Protein AF-A0A4P7ZS80-F1 (afdb_monomer_lite)

pLDDT: mean 72.99, std 17.23, range [37.0, 95.62]

Secondary structure (DSSP, 8-state):
--HHHHHHHHHHHHHTSGGGGS-HHHHHHHHHHHHHHHHHHHHHHHHHHHHH-EEEEEEEE-TTS-EEEEEEEESS--HHHHHHHHHHHHHHHHHHHHHS---TTS----HHHHHHHHGGGG-TT----HHHHHHHHT---

Sequence (141 aa):
MSTTTVTKYVRQFLAAQPIAKMTREEREAAVWQEWQEIAQKLRMDIEEQRHRGRVKVVRNRHPDGSETVEQSMLAGVDPQLYRAWGAHLDRKARQLLDQTPISEGGNVVNVSVVRDFLGQSDAPAARLSAEQWNEQAAIDV

Radius of gyration: 26.63 Å; chains: 1; bounding box: 52×63×72 Å

Foldseek 3Di:
DDPPVVVVVVVVVVCPDPLVVDDPVRNVVVVVVVLVVLLVVLVVLQVCCQVFNDWDWDWDQDPVRDIDIDIDGDHHHDVVSVVVNVVSVVVVVVVVVVVPDPPPPDDPPPPVVVVVLVVCVVPPPDNDDPVRVVVVVPPDD

Structure (mmCIF, N/CA/C/O backbone):
data_AF-A0A4P7ZS80-F1
#
_entry.id   AF-A0A4P7ZS80-F1
#
loop_
_atom_site.group_PDB
_atom_site.id
_atom_site.type_symbol
_atom_site.label_atom_id
_atom_site.label_alt_id
_atom_site.label_comp_id
_atom_site.label_asym_id
_atom_site.label_entity_id
_atom_site.label_seq_id
_atom_site.pdbx_PDB_ins_code
_atom_site.Cartn_x
_atom_site.Cartn_y
_atom_site.Cartn_z
_atom_site.occupancy
_atom_site.B_iso_or_equiv
_atom_site.auth_seq_id
_atom_site.auth_comp_id
_atom_site.auth_asym_id
_atom_site.auth_atom_id
_atom_site.pdbx_PDB_model_num
ATOM 1 N N . MET A 1 1 ? -33.496 -4.935 -15.054 1.00 45.78 1 MET A N 1
ATOM 2 C CA . MET A 1 1 ? -33.205 -6.103 -14.197 1.00 45.78 1 MET A CA 1
ATOM 3 C C . MET A 1 1 ? -32.683 -5.628 -12.842 1.00 45.78 1 MET A C 1
ATOM 5 O O . MET A 1 1 ? -31.575 -5.131 -12.756 1.00 45.78 1 MET A O 1
ATOM 9 N N . SER A 1 2 ? -33.552 -5.713 -11.832 1.00 51.06 2 SER A N 1
ATOM 10 C CA . SER A 1 2 ? -33.321 -5.942 -10.394 1.00 51.06 2 SER A CA 1
ATOM 11 C C . SER A 1 2 ? -32.012 -5.496 -9.700 1.00 51.06 2 SER A C 1
ATOM 13 O O . SER A 1 2 ? -31.110 -6.300 -9.462 1.00 51.06 2 SER A O 1
ATOM 15 N N . THR A 1 3 ? -31.974 -4.259 -9.199 1.00 54.25 3 THR A N 1
ATOM 16 C CA . THR A 1 3 ? -31.054 -3.838 -8.118 1.00 54.25 3 THR A CA 1
ATOM 17 C C . THR A 1 3 ? -31.267 -4.647 -6.829 1.00 54.25 3 THR A C 1
ATOM 19 O O . THR A 1 3 ? -30.312 -4.962 -6.122 1.00 54.25 3 THR A O 1
ATOM 22 N N . THR A 1 4 ? -32.502 -5.080 -6.565 1.00 58.09 4 THR A N 1
ATOM 23 C CA . THR A 1 4 ? -32.901 -5.878 -5.394 1.00 58.09 4 THR A CA 1
ATOM 24 C C . THR A 1 4 ? -32.234 -7.258 -5.351 1.00 58.09 4 THR A C 1
ATOM 26 O O . THR A 1 4 ? -31.900 -7.758 -4.276 1.00 58.09 4 THR A O 1
ATOM 29 N N . THR A 1 5 ? -31.993 -7.874 -6.512 1.00 58.72 5 THR A N 1
ATOM 30 C CA . THR A 1 5 ? -31.339 -9.187 -6.614 1.00 58.72 5 THR A CA 1
ATOM 31 C C . THR A 1 5 ? -29.846 -9.069 -6.321 1.00 58.72 5 THR A C 1
ATOM 33 O O . THR A 1 5 ? -29.321 -9.871 -5.554 1.00 58.72 5 THR A O 1
ATOM 36 N N . VAL A 1 6 ? -29.175 -8.031 -6.835 1.00 66.06 6 VAL A N 1
ATOM 37 C CA . VAL A 1 6 ? -27.740 -7.793 -6.592 1.00 66.06 6 VAL A CA 1
ATOM 38 C C . VAL A 1 6 ? -27.471 -7.553 -5.106 1.00 66.06 6 VAL A C 1
ATOM 40 O O . VAL A 1 6 ? -26.599 -8.197 -4.529 1.00 66.06 6 VAL A O 1
ATOM 43 N N . THR A 1 7 ? -28.265 -6.709 -4.441 1.00 68.56 7 THR A N 1
ATOM 44 C CA . THR A 1 7 ? -28.099 -6.454 -3.000 1.00 68.56 7 THR A CA 1
ATOM 45 C C . THR A 1 7 ? -28.326 -7.714 -2.158 1.00 68.56 7 THR A C 1
ATOM 47 O O . THR A 1 7 ? -27.609 -7.941 -1.182 1.00 68.56 7 THR A O 1
ATOM 50 N N . LYS A 1 8 ? -29.293 -8.563 -2.534 1.00 67.81 8 LYS A N 1
ATOM 51 C CA . LYS A 1 8 ? -29.559 -9.837 -1.848 1.00 67.81 8 LYS A CA 1
ATOM 52 C C . LYS A 1 8 ? -28.393 -10.819 -2.004 1.00 67.81 8 LYS A C 1
ATOM 54 O O . LYS A 1 8 ? -27.992 -11.425 -1.012 1.00 67.81 8 LYS A O 1
ATOM 59 N N . TYR A 1 9 ? -27.817 -10.916 -3.204 1.00 69.75 9 TYR A N 1
ATOM 60 C CA . TYR A 1 9 ? -26.627 -11.731 -3.465 1.00 69.75 9 TYR A CA 1
ATOM 61 C C . TYR A 1 9 ? -25.412 -11.246 -2.678 1.00 69.75 9 TYR A C 1
ATOM 63 O O . TYR A 1 9 ? -24.750 -12.053 -2.033 1.00 69.75 9 TYR A O 1
ATOM 71 N N . VAL A 1 10 ? -25.154 -9.936 -2.661 1.00 65.62 10 VAL A N 1
ATOM 72 C CA . VAL A 1 10 ? -24.040 -9.360 -1.894 1.00 65.62 10 VAL A CA 1
ATOM 73 C C . VAL A 1 10 ? -24.209 -9.646 -0.401 1.00 65.62 10 VAL A C 1
ATOM 75 O O . VAL A 1 10 ? -23.263 -10.087 0.242 1.00 65.62 10 VAL A O 1
ATOM 78 N N . ARG A 1 11 ? -25.416 -9.490 0.160 1.00 69.81 11 ARG A N 1
ATOM 79 C CA . ARG A 1 11 ? -25.673 -9.817 1.575 1.00 69.81 11 ARG A CA 1
ATOM 80 C C . ARG A 1 11 ? -25.486 -11.300 1.889 1.00 69.81 11 ARG A C 1
ATOM 82 O O . ARG A 1 11 ? -24.880 -11.614 2.907 1.00 69.81 11 ARG A O 1
ATOM 89 N N . GLN A 1 12 ? -25.980 -12.201 1.039 1.00 73.75 12 GLN A N 1
ATOM 90 C CA . GLN A 1 12 ? -25.779 -13.643 1.227 1.00 73.75 12 GLN A CA 1
ATOM 91 C C . GLN A 1 12 ? -24.302 -14.028 1.132 1.00 73.75 12 GLN A C 1
ATOM 93 O O . GLN A 1 12 ? -23.820 -14.799 1.955 1.00 73.75 12 GLN A O 1
ATOM 98 N N . PHE A 1 13 ? -23.578 -13.453 0.173 1.00 71.25 13 PHE A N 1
ATOM 99 C CA . PHE A 1 13 ? -22.147 -13.677 0.013 1.00 71.25 13 PHE A CA 1
ATOM 100 C C . PHE A 1 13 ? -21.348 -13.177 1.220 1.00 71.25 13 PHE A C 1
ATOM 102 O O . PHE A 1 13 ? -20.488 -13.899 1.715 1.00 71.25 13 PHE A O 1
ATOM 109 N N . LEU A 1 14 ? -21.658 -11.976 1.721 1.00 67.88 14 LEU A N 1
ATOM 110 C CA . LEU A 1 14 ? -21.020 -11.403 2.908 1.00 67.88 14 LEU A CA 1
ATOM 111 C C . LEU A 1 14 ? -21.331 -12.214 4.171 1.00 67.88 14 LEU A C 1
ATOM 113 O O . LEU A 1 14 ? -20.430 -12.464 4.963 1.00 67.88 14 LEU A O 1
ATOM 117 N N . ALA A 1 15 ? -22.572 -12.679 4.339 1.00 70.12 15 ALA A N 1
ATOM 118 C CA . ALA A 1 15 ? -22.961 -13.532 5.465 1.00 70.12 15 ALA A CA 1
ATOM 119 C C . ALA A 1 15 ? -22.300 -14.923 5.425 1.00 70.12 15 ALA A C 1
ATOM 121 O O . ALA A 1 15 ? -22.113 -15.550 6.466 1.00 70.12 15 ALA A O 1
ATOM 122 N N . ALA A 1 16 ? -21.939 -15.408 4.234 1.00 74.62 16 ALA A N 1
ATOM 123 C CA . ALA A 1 16 ? -21.217 -16.663 4.058 1.00 74.62 16 ALA A CA 1
ATOM 124 C C . ALA A 1 16 ? -19.703 -16.539 4.315 1.00 74.62 16 ALA A C 1
ATOM 126 O O . ALA A 1 16 ? -19.033 -17.567 4.432 1.00 74.62 16 ALA A O 1
ATOM 127 N N . GLN A 1 17 ? -19.158 -15.319 4.415 1.00 72.12 17 GLN A N 1
ATOM 128 C CA . GLN A 1 17 ? -17.730 -15.124 4.661 1.00 72.12 17 GLN A CA 1
ATOM 129 C C . GLN A 1 17 ? -17.326 -15.642 6.049 1.00 72.12 17 GLN A C 1
ATOM 131 O O . GLN A 1 17 ? -18.057 -15.419 7.018 1.00 72.12 17 GLN A O 1
ATOM 136 N N . PRO A 1 18 ? -16.138 -16.257 6.193 1.00 73.19 18 PRO A N 1
ATOM 137 C CA . PRO A 1 18 ? -15.622 -16.704 7.490 1.00 73.19 18 PRO A CA 1
ATOM 138 C C . PRO A 1 18 ? -15.582 -15.582 8.537 1.00 73.19 18 PRO A C 1
ATOM 140 O O . PRO A 1 18 ? -15.970 -15.796 9.681 1.00 73.19 18 PRO A O 1
ATOM 143 N N . ILE A 1 19 ? -15.232 -14.362 8.112 1.00 67.38 19 ILE A N 1
ATOM 144 C CA . ILE A 1 19 ? -15.234 -13.148 8.943 1.00 67.38 19 ILE A CA 1
ATOM 145 C C . ILE A 1 19 ? -16.601 -12.868 9.579 1.00 67.38 19 ILE A C 1
ATOM 147 O O . ILE A 1 19 ? -16.663 -12.356 10.691 1.00 67.38 19 ILE A O 1
ATOM 151 N N . ALA A 1 20 ? -17.712 -13.210 8.921 1.00 69.50 20 ALA A N 1
ATOM 152 C CA . ALA A 1 20 ? -19.047 -12.960 9.464 1.00 69.50 20 ALA A CA 1
ATOM 153 C C . ALA A 1 20 ? -19.398 -13.874 10.652 1.00 69.50 20 ALA A C 1
ATOM 155 O O . ALA A 1 20 ? -20.311 -13.553 11.410 1.00 69.50 20 ALA A O 1
ATOM 156 N N . LYS A 1 21 ? -18.678 -14.991 10.819 1.00 78.06 21 LYS A N 1
ATOM 157 C CA . LYS A 1 21 ? -18.853 -15.951 11.921 1.00 78.06 21 LYS A CA 1
ATOM 158 C C . LYS A 1 21 ? -17.898 -15.705 13.092 1.00 78.06 21 LYS A C 1
ATOM 160 O O . LYS A 1 21 ? -18.039 -16.360 14.117 1.00 78.06 21 LYS A O 1
ATOM 165 N N . MET A 1 22 ? -16.942 -14.793 12.927 1.00 76.94 22 MET A N 1
ATOM 166 C CA . MET A 1 22 ? -15.939 -14.457 13.931 1.00 76.94 22 MET A CA 1
ATOM 167 C C . MET A 1 22 ? -16.495 -13.474 14.964 1.00 76.94 22 MET A C 1
ATOM 169 O O . MET A 1 22 ? -17.328 -12.608 14.658 1.00 76.94 22 MET A O 1
ATOM 173 N N . THR A 1 23 ? -15.989 -13.561 16.191 1.00 80.62 23 THR A N 1
ATOM 174 C CA . THR A 1 23 ? -16.247 -12.550 17.219 1.00 80.62 23 THR A CA 1
ATOM 175 C C . THR A 1 23 ? -15.683 -11.192 16.787 1.00 80.62 23 THR A C 1
ATOM 177 O O . THR A 1 23 ? -14.967 -11.052 15.792 1.00 80.62 23 THR A O 1
ATOM 180 N N . ARG A 1 24 ? -16.054 -10.121 17.495 1.00 74.44 24 ARG A N 1
ATOM 181 C CA . ARG A 1 24 ? -15.475 -8.797 17.226 1.00 74.44 24 ARG A CA 1
ATOM 182 C C . ARG A 1 24 ? -13.950 -8.815 17.397 1.00 74.44 24 ARG A C 1
ATOM 184 O O . ARG A 1 24 ? -13.251 -8.321 16.522 1.00 74.44 24 ARG A O 1
ATOM 191 N N . GLU A 1 25 ? -13.468 -9.431 18.469 1.00 75.31 25 GLU A N 1
ATOM 192 C CA . GLU A 1 25 ? -12.041 -9.539 18.791 1.00 75.31 25 GLU A CA 1
ATOM 193 C C . GLU A 1 25 ? -11.284 -10.357 17.738 1.00 75.31 25 GLU A C 1
ATOM 195 O O . GLU A 1 25 ? -10.240 -9.929 17.255 1.00 75.31 25 GLU A O 1
ATOM 200 N N . GLU A 1 26 ? -11.846 -11.486 17.300 1.00 72.00 26 GLU A N 1
ATOM 201 C CA . GLU A 1 26 ? -11.264 -12.311 16.233 1.00 72.00 26 GLU A CA 1
ATOM 202 C C . GLU A 1 26 ? -11.183 -11.557 14.901 1.00 72.00 26 GLU A C 1
ATOM 204 O O . GLU A 1 26 ? -10.187 -11.663 14.188 1.00 72.00 26 GLU A O 1
ATOM 209 N N . ARG A 1 27 ? -12.202 -10.752 14.573 1.00 73.50 27 ARG A N 1
ATOM 210 C CA . ARG A 1 27 ? -12.178 -9.902 13.375 1.00 73.50 27 ARG A CA 1
ATOM 211 C C . ARG A 1 27 ? -11.111 -8.824 13.463 1.00 73.50 27 ARG A C 1
ATOM 213 O O . ARG A 1 27 ? -10.405 -8.597 12.486 1.00 73.50 27 ARG A O 1
ATOM 220 N N . GLU A 1 28 ? -10.994 -8.159 14.607 1.00 77.38 28 GLU A N 1
ATOM 221 C CA . GLU A 1 28 ? -9.974 -7.132 14.823 1.00 77.38 28 GLU A CA 1
ATOM 222 C C . GLU A 1 28 ? -8.563 -7.736 14.729 1.00 77.38 28 GLU A C 1
ATOM 224 O O . GLU A 1 28 ? -7.706 -7.174 14.046 1.00 77.38 28 GLU A O 1
ATOM 229 N N . ALA A 1 29 ? -8.345 -8.918 15.313 1.00 78.81 29 ALA A N 1
ATOM 230 C CA . ALA A 1 29 ? -7.082 -9.645 15.226 1.00 78.81 29 ALA A CA 1
ATOM 231 C C . ALA A 1 29 ? -6.752 -10.097 13.792 1.00 78.81 29 ALA A C 1
ATOM 233 O O . ALA A 1 29 ? -5.625 -9.900 13.339 1.00 78.81 29 ALA A O 1
ATOM 234 N N . ALA A 1 30 ? -7.722 -10.653 13.060 1.00 75.69 30 ALA A N 1
ATOM 235 C CA . ALA A 1 30 ? -7.532 -11.093 11.678 1.00 75.69 30 ALA A CA 1
ATOM 236 C C . ALA A 1 30 ? -7.192 -9.918 10.747 1.00 75.69 30 ALA A C 1
ATOM 238 O O . ALA A 1 30 ? -6.232 -9.985 9.983 1.00 75.69 30 ALA A O 1
ATOM 239 N N . VAL A 1 31 ? -7.924 -8.806 10.867 1.00 79.81 31 VAL A N 1
ATOM 240 C CA . VAL A 1 31 ? -7.640 -7.577 10.109 1.00 79.81 31 VAL A CA 1
ATOM 241 C C . VAL A 1 31 ? -6.262 -7.021 10.471 1.00 79.81 31 VAL A C 1
ATOM 243 O O . VAL A 1 31 ? -5.548 -6.519 9.604 1.00 79.81 31 VAL A O 1
ATOM 246 N N . TRP A 1 32 ? -5.864 -7.111 11.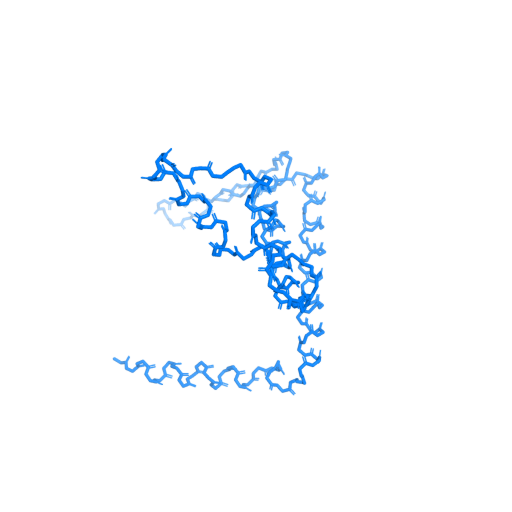742 1.00 82.38 32 TRP A N 1
ATOM 247 C CA . TRP A 1 32 ? -4.544 -6.672 12.180 1.00 82.38 32 TRP A CA 1
ATOM 248 C C . TRP A 1 32 ? -3.416 -7.519 11.593 1.00 82.38 32 TRP A C 1
ATOM 250 O O . TRP A 1 32 ? -2.420 -6.964 11.130 1.00 82.38 32 TRP A O 1
ATOM 260 N N . GLN A 1 33 ? -3.578 -8.841 11.567 1.00 84.44 33 GLN A N 1
ATOM 261 C CA . GLN A 1 33 ? -2.619 -9.747 10.937 1.00 84.44 33 GLN A CA 1
ATOM 262 C C . GLN A 1 33 ? -2.497 -9.480 9.438 1.00 84.44 33 GLN A C 1
ATOM 264 O O . GLN A 1 33 ? -1.390 -9.244 8.960 1.00 84.44 33 GLN A O 1
ATOM 269 N N . GLU A 1 34 ? -3.619 -9.410 8.719 1.00 84.06 34 GLU A N 1
ATOM 270 C CA . GLU A 1 34 ? -3.628 -9.116 7.281 1.00 84.06 34 GLU A CA 1
ATOM 271 C C . GLU A 1 34 ? -2.945 -7.770 6.986 1.00 84.06 34 GLU A C 1
ATOM 273 O O . GLU A 1 34 ? -2.163 -7.637 6.042 1.00 84.06 34 GLU A O 1
ATOM 278 N N . TRP A 1 35 ? -3.176 -6.767 7.838 1.00 87.00 35 TRP A N 1
ATOM 279 C CA . TRP A 1 35 ? -2.498 -5.482 7.726 1.00 87.00 35 TRP A CA 1
ATOM 280 C C . TRP A 1 35 ? -0.974 -5.626 7.861 1.00 87.00 35 TRP A C 1
ATOM 282 O O . TRP A 1 35 ? -0.242 -5.120 7.011 1.00 87.00 35 TRP A O 1
ATOM 292 N N . GLN A 1 36 ? -0.484 -6.345 8.877 1.00 89.50 36 GLN A N 1
ATOM 293 C CA . GLN A 1 36 ? 0.954 -6.569 9.079 1.00 89.50 36 GLN A CA 1
ATOM 294 C C . GLN A 1 36 ? 1.590 -7.340 7.916 1.00 89.50 36 GLN A C 1
ATOM 296 O O . GLN A 1 36 ? 2.683 -6.988 7.472 1.00 89.50 36 GLN A O 1
ATOM 301 N N . GLU A 1 37 ? 0.897 -8.345 7.383 1.00 92.44 37 GLU A N 1
AT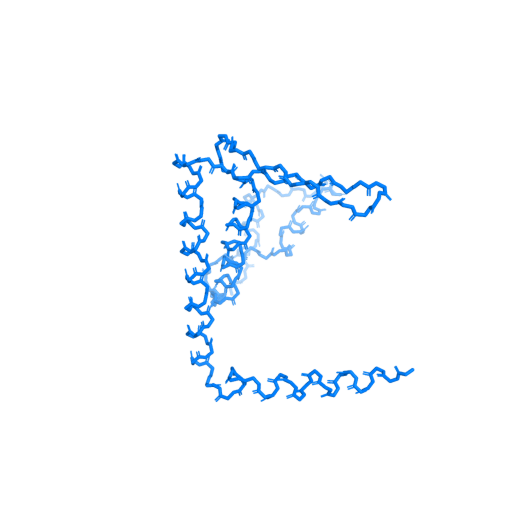OM 302 C CA . GLU A 1 37 ? 1.360 -9.133 6.238 1.00 92.44 37 GLU A CA 1
ATOM 303 C C . GLU A 1 37 ? 1.505 -8.276 4.978 1.00 92.44 37 GLU A C 1
ATOM 305 O O . GLU A 1 37 ? 2.532 -8.334 4.294 1.00 92.44 37 GLU A O 1
ATOM 310 N N . ILE A 1 38 ? 0.517 -7.420 4.691 1.00 90.56 38 ILE A N 1
ATOM 311 C CA . ILE A 1 38 ? 0.597 -6.457 3.583 1.00 90.56 38 ILE A CA 1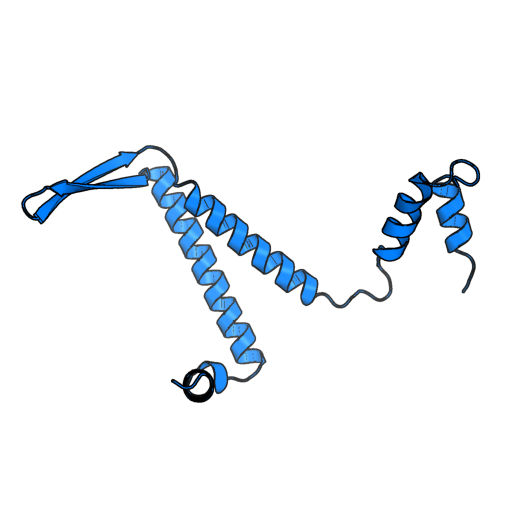
ATOM 312 C C . ILE A 1 38 ? 1.784 -5.515 3.793 1.00 90.56 38 ILE A C 1
ATOM 314 O O . ILE A 1 38 ? 2.526 -5.235 2.847 1.00 90.56 38 ILE A O 1
ATOM 318 N N . ALA A 1 39 ? 1.990 -5.047 5.026 1.00 90.88 39 ALA A N 1
ATOM 319 C CA . ALA A 1 39 ? 3.105 -4.175 5.347 1.00 90.88 39 ALA A CA 1
ATOM 320 C C . ALA A 1 39 ? 4.457 -4.858 5.091 1.00 90.88 39 ALA A C 1
ATOM 322 O O . ALA A 1 39 ? 5.348 -4.285 4.456 1.00 90.88 39 ALA A O 1
ATOM 323 N N . GLN A 1 40 ? 4.607 -6.094 5.565 1.00 94.31 40 GLN A N 1
ATOM 324 C CA . GLN A 1 40 ? 5.813 -6.889 5.379 1.00 94.31 40 GLN A CA 1
ATOM 325 C C . GLN A 1 40 ? 6.083 -7.136 3.896 1.00 94.31 40 GLN A C 1
ATOM 327 O O . GLN A 1 40 ? 7.205 -6.913 3.440 1.00 94.31 40 GLN A O 1
ATOM 332 N N . LYS A 1 41 ? 5.052 -7.509 3.132 1.00 94.81 41 LYS A N 1
ATOM 333 C CA . LYS A 1 41 ? 5.158 -7.736 1.690 1.00 94.81 41 LYS A CA 1
ATOM 334 C C . LYS A 1 41 ? 5.628 -6.488 0.946 1.00 94.81 41 LYS A C 1
ATOM 336 O O . LYS A 1 41 ? 6.593 -6.557 0.196 1.00 94.81 41 LYS A O 1
ATOM 341 N N . LEU A 1 42 ? 5.013 -5.331 1.205 1.00 92.81 42 LEU A N 1
ATOM 342 C CA . LEU A 1 42 ? 5.415 -4.072 0.570 1.00 92.81 42 LEU A CA 1
ATOM 343 C C . LEU A 1 42 ? 6.869 -3.706 0.886 1.00 92.81 42 LEU A C 1
ATOM 345 O O . LEU A 1 42 ? 7.595 -3.261 0.001 1.00 92.81 42 LEU A O 1
ATOM 349 N N . ARG A 1 43 ? 7.315 -3.904 2.132 1.00 93.62 43 ARG A N 1
ATOM 350 C CA . ARG A 1 43 ? 8.714 -3.655 2.513 1.00 93.62 43 ARG A CA 1
ATOM 351 C C . ARG A 1 43 ? 9.671 -4.610 1.810 1.00 93.62 43 ARG A C 1
ATOM 353 O O . ARG A 1 43 ? 10.710 -4.156 1.343 1.00 93.62 43 ARG A O 1
ATOM 360 N N . MET A 1 44 ? 9.320 -5.892 1.721 1.00 95.62 44 MET A N 1
ATOM 361 C CA . MET A 1 44 ? 10.121 -6.885 1.004 1.00 95.62 44 MET A CA 1
ATOM 362 C C . MET A 1 44 ? 10.243 -6.541 -0.480 1.00 95.62 44 MET A C 1
ATOM 364 O O . MET A 1 44 ? 11.359 -6.509 -0.987 1.00 95.62 44 MET A O 1
ATOM 368 N N . ASP A 1 45 ? 9.139 -6.196 -1.145 1.00 93.62 45 ASP A N 1
ATOM 369 C CA . ASP A 1 45 ? 9.141 -5.828 -2.566 1.00 93.62 45 ASP A CA 1
ATOM 370 C C . ASP A 1 45 ? 9.982 -4.562 -2.820 1.00 93.62 45 ASP A C 1
ATOM 372 O O . ASP A 1 45 ? 10.735 -4.481 -3.792 1.00 93.62 45 ASP A O 1
ATOM 376 N N . ILE A 1 46 ? 9.892 -3.566 -1.928 1.00 91.81 46 ILE A N 1
ATOM 377 C CA . ILE A 1 46 ? 10.712 -2.348 -1.996 1.00 91.81 46 ILE A CA 1
ATOM 378 C C . ILE A 1 46 ? 12.196 -2.685 -1.837 1.00 91.81 46 ILE A C 1
ATOM 380 O O . ILE A 1 46 ? 13.013 -2.195 -2.615 1.00 91.81 46 ILE A O 1
ATOM 384 N N . GLU A 1 47 ? 12.556 -3.492 -0.839 1.00 93.88 47 GLU A N 1
ATOM 385 C CA . GLU A 1 47 ? 13.953 -3.834 -0.564 1.00 93.88 47 GLU A CA 1
ATOM 386 C C . GLU A 1 47 ? 14.545 -4.713 -1.672 1.00 93.88 47 GLU A C 1
ATOM 388 O O . GLU A 1 47 ? 15.663 -4.480 -2.132 1.00 93.88 47 GLU A O 1
ATOM 393 N N . GLU A 1 48 ? 13.763 -5.655 -2.200 1.00 94.00 48 GLU A N 1
ATOM 394 C CA . GLU A 1 48 ? 14.160 -6.441 -3.362 1.00 94.00 48 GLU A CA 1
ATOM 395 C C . GLU A 1 48 ? 14.452 -5.535 -4.563 1.00 94.00 48 GLU A C 1
ATOM 397 O O . GLU A 1 48 ? 15.513 -5.655 -5.181 1.00 94.00 48 GLU A O 1
ATOM 402 N N . GLN A 1 49 ? 13.570 -4.577 -4.862 1.00 93.44 49 GLN A N 1
ATOM 403 C CA . GLN A 1 49 ? 13.790 -3.642 -5.965 1.00 93.44 49 GLN A CA 1
ATOM 404 C C . GLN A 1 49 ? 14.922 -2.643 -5.698 1.00 93.44 49 GLN A C 1
ATOM 406 O O . GLN A 1 49 ? 15.536 -2.156 -6.647 1.00 93.44 49 GLN A O 1
ATOM 411 N N . ARG A 1 50 ? 15.255 -2.344 -4.437 1.00 90.88 50 ARG A N 1
ATOM 412 C CA . ARG A 1 50 ? 16.455 -1.555 -4.111 1.00 90.88 50 ARG A CA 1
ATOM 413 C C . ARG A 1 50 ? 17.730 -2.291 -4.494 1.00 90.88 50 ARG A C 1
ATOM 415 O O . ARG A 1 50 ? 18.645 -1.662 -5.018 1.00 90.88 50 ARG A O 1
ATOM 422 N N . HIS A 1 51 ? 17.780 -3.599 -4.258 1.00 91.31 51 HIS A N 1
ATOM 423 C CA . HIS A 1 51 ? 18.955 -4.410 -4.565 1.00 91.31 51 HIS A CA 1
ATOM 424 C C . HIS A 1 51 ? 19.037 -4.829 -6.032 1.00 91.31 51 HIS A C 1
ATOM 426 O O . HIS A 1 51 ? 20.121 -4.831 -6.610 1.00 91.31 51 HIS A O 1
ATOM 432 N N . ARG A 1 52 ? 17.908 -5.213 -6.632 1.00 91.19 52 ARG A N 1
ATOM 433 C CA . ARG A 1 52 ? 17.861 -5.829 -7.968 1.00 91.19 52 ARG A CA 1
ATOM 434 C C . ARG A 1 52 ? 17.393 -4.874 -9.063 1.00 91.19 52 ARG A C 1
ATOM 436 O O . ARG A 1 52 ? 17.579 -5.171 -10.238 1.00 91.19 52 ARG A O 1
ATOM 443 N N . GLY A 1 53 ? 16.814 -3.732 -8.698 1.00 89.00 53 GLY A N 1
ATOM 444 C CA . GLY A 1 53 ? 16.056 -2.886 -9.614 1.00 89.00 53 GLY A CA 1
ATOM 445 C C . GLY A 1 53 ? 14.630 -3.399 -9.830 1.00 89.00 53 GLY A C 1
ATOM 446 O O . GLY A 1 53 ? 14.244 -4.468 -9.357 1.00 89.00 53 GLY A O 1
ATOM 447 N N . ARG A 1 54 ? 13.828 -2.626 -10.559 1.00 91.75 54 ARG A N 1
ATOM 448 C CA . ARG A 1 54 ? 12.443 -2.959 -10.911 1.00 91.75 54 ARG A CA 1
ATOM 449 C C . ARG A 1 54 ? 12.339 -3.523 -12.324 1.00 91.75 54 ARG A C 1
ATOM 451 O O . ARG A 1 54 ? 13.016 -3.057 -13.240 1.00 91.75 54 ARG A O 1
ATOM 458 N N . VAL A 1 55 ? 11.418 -4.460 -12.523 1.00 90.69 55 VAL A N 1
ATOM 459 C CA . VAL A 1 55 ? 11.095 -4.999 -13.849 1.00 90.69 55 VAL A CA 1
ATOM 460 C C . VAL A 1 55 ? 10.117 -4.055 -14.549 1.00 90.69 55 VAL A C 1
ATOM 462 O O . VAL A 1 55 ? 9.032 -3.781 -14.040 1.00 90.69 55 VAL A O 1
ATOM 465 N N . LYS A 1 56 ? 10.465 -3.582 -15.745 1.00 87.88 56 LYS A N 1
ATOM 466 C CA . LYS A 1 56 ? 9.543 -2.914 -16.666 1.00 87.88 56 LYS A CA 1
ATOM 467 C C . LYS A 1 56 ? 9.169 -3.887 -17.776 1.00 87.88 56 LYS A C 1
ATOM 469 O O . LYS A 1 56 ? 10.028 -4.298 -18.554 1.00 87.88 56 LYS A O 1
ATOM 474 N N . VAL A 1 57 ? 7.881 -4.212 -17.853 1.00 89.69 57 VAL A N 1
ATOM 475 C CA . VAL A 1 57 ? 7.309 -5.054 -18.908 1.00 89.69 57 VAL A CA 1
ATOM 476 C C . VAL A 1 57 ? 6.609 -4.162 -19.928 1.00 89.69 57 VAL A C 1
ATOM 478 O O . VAL A 1 57 ? 5.728 -3.384 -19.567 1.00 89.69 57 VAL A O 1
ATOM 481 N N . VAL A 1 58 ? 6.987 -4.279 -21.196 1.00 90.81 58 VAL A N 1
ATOM 482 C CA . VAL A 1 58 ? 6.323 -3.628 -22.328 1.00 90.81 58 VAL A CA 1
ATOM 483 C C . VAL A 1 58 ? 5.696 -4.720 -23.182 1.00 90.81 58 VAL A C 1
ATOM 485 O O . VAL A 1 58 ? 6.365 -5.681 -23.548 1.00 90.81 58 VAL A O 1
ATOM 488 N N . ARG A 1 59 ? 4.396 -4.602 -23.456 1.00 92.38 59 ARG A N 1
ATOM 489 C CA . ARG A 1 59 ? 3.670 -5.530 -24.327 1.00 92.38 59 ARG A CA 1
ATOM 490 C C . ARG A 1 59 ? 3.290 -4.798 -25.601 1.00 92.38 59 ARG A C 1
ATOM 492 O O . ARG A 1 59 ? 2.503 -3.856 -25.545 1.00 92.38 59 ARG A O 1
ATOM 499 N N . ASN A 1 60 ? 3.838 -5.240 -26.722 1.00 91.12 60 ASN A N 1
ATOM 500 C CA . ASN A 1 60 ? 3.512 -4.724 -28.039 1.00 91.12 60 ASN A CA 1
ATOM 501 C C . ASN A 1 60 ? 2.609 -5.744 -28.729 1.00 91.12 60 ASN A C 1
ATOM 503 O O . ASN A 1 60 ? 3.006 -6.882 -28.973 1.00 91.12 60 ASN A O 1
ATOM 507 N N . ARG A 1 61 ? 1.369 -5.344 -29.008 1.00 92.88 61 ARG A N 1
ATOM 508 C CA . ARG A 1 61 ? 0.419 -6.178 -29.741 1.00 92.88 61 ARG A CA 1
ATOM 509 C C . ARG A 1 61 ? 0.480 -5.821 -31.216 1.00 92.88 61 ARG A C 1
ATOM 511 O O . ARG A 1 61 ? 0.280 -4.664 -31.584 1.00 92.88 61 ARG A O 1
ATOM 518 N N . HIS A 1 62 ? 0.765 -6.810 -32.043 1.00 90.19 62 HIS A N 1
ATOM 519 C CA . HIS A 1 62 ? 0.880 -6.650 -33.480 1.00 90.19 62 HIS A CA 1
ATOM 520 C C . HIS A 1 62 ? -0.498 -6.758 -34.162 1.00 90.19 62 HIS A C 1
ATOM 522 O O . HIS A 1 62 ? -1.433 -7.339 -33.599 1.00 90.19 62 HIS A O 1
ATOM 528 N N . PRO A 1 63 ? -0.651 -6.208 -35.382 1.00 90.38 63 PRO A N 1
ATOM 529 C CA . PRO A 1 63 ? -1.910 -6.261 -36.131 1.00 90.38 63 PRO A CA 1
ATOM 530 C C . PRO A 1 63 ? -2.379 -7.680 -36.484 1.00 90.38 63 PRO A C 1
ATOM 532 O O . PRO A 1 63 ? -3.566 -7.892 -36.708 1.00 90.38 63 PRO A O 1
ATOM 535 N N . ASP A 1 64 ? -1.461 -8.647 -36.519 1.00 92.12 64 ASP A N 1
ATOM 536 C CA . ASP A 1 64 ? -1.736 -10.070 -36.755 1.00 92.12 64 ASP A CA 1
ATOM 537 C C . ASP A 1 64 ? -2.250 -10.808 -35.503 1.00 92.12 64 ASP A C 1
ATOM 539 O O . ASP A 1 64 ? -2.526 -12.005 -35.546 1.00 92.12 64 ASP A O 1
ATOM 543 N N . GLY A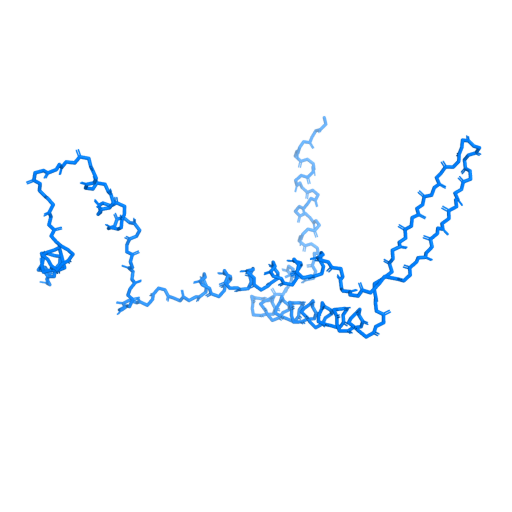 1 65 ? -2.402 -10.096 -34.382 1.00 87.38 65 GLY A N 1
ATOM 544 C CA . GLY A 1 65 ? -2.853 -10.648 -33.112 1.00 87.38 65 GLY A CA 1
ATOM 545 C C . GLY A 1 65 ? -1.742 -11.266 -32.263 1.00 87.38 65 GLY A C 1
ATOM 546 O O . GLY A 1 65 ? -2.037 -11.677 -31.140 1.00 87.38 65 GLY A O 1
ATOM 547 N N . SER A 1 66 ? -0.495 -11.298 -32.743 1.00 92.69 66 SER A N 1
ATOM 548 C CA . SER A 1 66 ? 0.654 -11.721 -31.942 1.00 92.69 66 SER A CA 1
ATOM 549 C C . SER A 1 66 ? 1.035 -10.660 -30.901 1.00 92.69 66 SER A C 1
ATOM 551 O O . SER A 1 66 ? 0.787 -9.463 -31.072 1.00 92.69 66 SER A O 1
ATOM 553 N N . GLU A 1 67 ? 1.624 -11.095 -29.787 1.00 93.06 67 GLU A N 1
ATOM 554 C CA . GLU A 1 67 ? 2.121 -10.211 -28.732 1.00 93.06 67 GLU A CA 1
ATOM 555 C C . GLU A 1 67 ? 3.616 -10.445 -28.525 1.00 93.06 67 GLU A C 1
ATOM 557 O O . GLU A 1 67 ? 4.056 -11.572 -28.297 1.00 93.06 67 GLU A O 1
ATOM 562 N N . THR A 1 68 ? 4.397 -9.369 -28.565 1.00 91.75 68 THR A N 1
ATOM 563 C CA . THR A 1 68 ? 5.786 -9.364 -28.110 1.00 91.75 68 THR A CA 1
ATOM 564 C C . THR A 1 68 ? 5.859 -8.745 -26.720 1.00 91.75 68 THR A C 1
ATOM 566 O O . THR A 1 68 ? 5.256 -7.707 -26.438 1.00 91.75 68 THR A O 1
ATOM 569 N N . VAL A 1 69 ? 6.576 -9.418 -25.819 1.00 92.31 69 VAL A N 1
ATOM 570 C CA . VAL A 1 69 ? 6.762 -8.983 -24.433 1.00 92.31 69 VAL A CA 1
ATOM 571 C C . VAL A 1 69 ? 8.236 -8.687 -24.215 1.00 92.31 69 VAL A C 1
ATOM 573 O O . VAL A 1 69 ? 9.062 -9.595 -24.200 1.00 92.31 69 VAL A O 1
ATOM 576 N N . GLU A 1 70 ? 8.559 -7.418 -24.011 1.00 90.62 70 GLU A N 1
ATOM 577 C CA . GLU A 1 70 ? 9.900 -6.974 -23.653 1.00 90.62 70 GLU A CA 1
ATOM 578 C C . GLU A 1 70 ? 9.978 -6.759 -22.144 1.00 90.62 70 GLU A C 1
ATOM 580 O O . GLU A 1 70 ? 9.156 -6.052 -21.555 1.00 90.62 70 GLU A O 1
ATOM 585 N N . GLN A 1 71 ? 10.975 -7.368 -21.504 1.00 91.50 71 GLN A N 1
ATOM 586 C CA . GLN A 1 71 ? 11.258 -7.174 -20.086 1.00 91.50 71 GLN A CA 1
ATOM 587 C C . GLN A 1 71 ? 12.617 -6.502 -19.931 1.00 91.50 71 GLN A C 1
ATOM 589 O O . GLN A 1 71 ? 13.616 -6.965 -20.473 1.00 91.50 71 GLN A O 1
ATOM 594 N N . SER A 1 72 ? 12.653 -5.402 -19.184 1.00 91.00 72 SER A N 1
ATOM 595 C CA . SER A 1 72 ? 13.883 -4.671 -18.876 1.00 91.00 72 SER A CA 1
ATOM 596 C C . SER A 1 72 ? 14.010 -4.449 -17.374 1.00 91.00 72 SER A C 1
ATOM 598 O O . SER A 1 72 ? 13.020 -4.176 -16.696 1.00 91.00 72 SER A O 1
ATOM 600 N N . MET A 1 73 ? 15.231 -4.559 -16.850 1.00 90.94 73 MET A N 1
ATOM 601 C CA . MET A 1 73 ? 15.544 -4.208 -15.465 1.00 90.94 73 MET A CA 1
ATOM 602 C C . MET A 1 73 ? 15.936 -2.735 -15.406 1.00 90.94 73 MET A C 1
ATOM 604 O O . MET A 1 73 ? 16.869 -2.305 -16.081 1.00 90.94 73 MET A O 1
ATOM 608 N N . LEU A 1 74 ? 15.215 -1.953 -14.610 1.00 90.06 74 LEU A N 1
ATOM 609 C CA . LEU A 1 74 ? 15.501 -0.545 -14.367 1.00 90.06 74 LEU A CA 1
ATOM 610 C C . LEU A 1 74 ? 16.035 -0.363 -12.952 1.00 90.06 74 LEU A C 1
ATOM 612 O O . LEU A 1 74 ? 15.531 -0.969 -12.012 1.00 90.06 74 LEU A O 1
ATOM 616 N N . ALA A 1 75 ? 17.017 0.518 -12.788 1.00 88.88 75 ALA A N 1
ATOM 617 C CA . ALA A 1 75 ? 17.510 0.872 -11.466 1.00 88.88 75 ALA A CA 1
ATOM 618 C C . ALA A 1 75 ? 16.422 1.569 -10.631 1.00 88.88 75 ALA A C 1
ATOM 620 O O . ALA A 1 75 ? 15.628 2.367 -11.142 1.00 88.88 75 ALA A O 1
ATOM 621 N N . GLY A 1 76 ? 16.435 1.294 -9.328 1.00 89.19 76 GLY A N 1
ATOM 622 C CA . GLY A 1 76 ? 15.526 1.894 -8.360 1.00 89.19 76 GLY A CA 1
ATOM 623 C C . GLY A 1 76 ? 14.183 1.177 -8.225 1.00 89.19 76 GLY A C 1
ATOM 624 O O . GLY A 1 76 ? 13.874 0.209 -8.915 1.00 89.19 76 GLY A O 1
ATOM 625 N N . VAL A 1 77 ? 13.381 1.691 -7.297 1.00 90.19 77 VAL A N 1
ATOM 626 C CA . VAL A 1 77 ? 12.097 1.108 -6.889 1.00 90.19 77 VAL A CA 1
ATOM 627 C C . VAL A 1 77 ? 10.956 1.715 -7.700 1.00 90.19 77 VAL A C 1
ATOM 629 O O . VAL A 1 77 ? 11.016 2.872 -8.129 1.00 90.19 77 VAL A O 1
ATOM 632 N N . ASP A 1 78 ? 9.902 0.945 -7.933 1.00 90.06 78 ASP A N 1
ATOM 633 C CA . ASP A 1 78 ? 8.650 1.441 -8.489 1.00 90.06 78 ASP A CA 1
ATOM 634 C C . ASP A 1 78 ? 8.011 2.502 -7.558 1.00 90.06 78 ASP A C 1
ATOM 636 O O . ASP A 1 78 ? 7.678 2.199 -6.408 1.00 90.06 78 ASP A O 1
ATOM 640 N N . PRO A 1 79 ? 7.786 3.748 -8.024 1.00 89.62 79 PRO A N 1
ATOM 641 C CA . PRO A 1 79 ? 7.078 4.775 -7.268 1.00 89.62 79 PRO A CA 1
ATOM 642 C C . PRO A 1 79 ? 5.702 4.330 -6.767 1.00 89.62 79 PRO A C 1
ATOM 644 O O . PRO A 1 79 ? 5.246 4.828 -5.738 1.00 89.62 79 PRO A O 1
ATOM 647 N N . GLN A 1 80 ? 5.033 3.409 -7.468 1.00 89.44 80 GLN A N 1
ATOM 648 C CA . GLN A 1 80 ? 3.741 2.880 -7.037 1.00 89.44 80 GLN A CA 1
ATOM 649 C C . GLN A 1 80 ? 3.852 2.059 -5.750 1.00 89.44 80 GLN A C 1
ATOM 651 O O . GLN A 1 80 ? 2.944 2.135 -4.925 1.00 89.44 80 GLN A O 1
ATOM 656 N N . LEU A 1 81 ? 4.968 1.358 -5.515 1.00 88.62 81 LEU A N 1
ATOM 657 C CA . LEU A 1 81 ? 5.197 0.653 -4.249 1.00 88.62 81 LEU A CA 1
ATOM 658 C C . LEU A 1 81 ? 5.319 1.632 -3.079 1.00 88.62 81 LEU A C 1
ATOM 660 O O . LEU A 1 81 ? 4.702 1.423 -2.038 1.00 88.62 81 LEU A O 1
ATOM 664 N N . TYR A 1 82 ? 6.035 2.746 -3.259 1.00 87.69 82 TYR A N 1
ATOM 665 C CA . TYR A 1 82 ? 6.117 3.783 -2.225 1.00 87.69 82 TYR A CA 1
ATOM 666 C C . TYR A 1 82 ? 4.769 4.460 -1.966 1.00 87.69 82 TYR A C 1
ATOM 668 O O . TYR A 1 82 ? 4.431 4.730 -0.814 1.00 87.69 82 TYR A O 1
ATOM 676 N N . ARG A 1 83 ? 3.968 4.700 -3.011 1.00 89.62 83 ARG A N 1
ATOM 677 C CA . ARG A 1 83 ? 2.599 5.216 -2.850 1.00 89.62 83 ARG A CA 1
ATOM 678 C C . ARG A 1 83 ? 1.704 4.221 -2.116 1.00 89.62 83 ARG A C 1
ATOM 680 O O . ARG A 1 83 ? 0.967 4.627 -1.223 1.00 89.62 83 ARG A O 1
ATOM 687 N N . ALA A 1 84 ? 1.786 2.937 -2.458 1.00 86.62 84 ALA A N 1
ATOM 688 C CA . ALA A 1 84 ? 1.036 1.879 -1.791 1.00 86.62 84 ALA A CA 1
ATOM 689 C C . ALA A 1 84 ? 1.421 1.768 -0.309 1.00 86.62 84 ALA A C 1
ATOM 691 O O . ALA A 1 84 ? 0.538 1.696 0.544 1.00 86.62 84 ALA A O 1
ATOM 692 N N . TRP A 1 85 ? 2.719 1.843 -0.001 1.00 89.00 85 TRP A N 1
ATOM 693 C CA . TRP A 1 85 ? 3.233 1.895 1.366 1.00 89.00 85 TRP A CA 1
ATOM 694 C C . TRP A 1 85 ? 2.704 3.113 2.132 1.00 89.00 85 TRP A C 1
ATOM 696 O O . TRP A 1 85 ? 2.141 2.962 3.214 1.00 89.00 85 TRP A O 1
ATOM 706 N N . GLY A 1 86 ? 2.784 4.309 1.543 1.00 83.50 86 GLY A N 1
ATOM 707 C CA . GLY A 1 86 ? 2.235 5.529 2.140 1.00 83.50 86 GLY A CA 1
ATOM 708 C C . GLY A 1 86 ? 0.730 5.433 2.410 1.00 83.50 86 GLY A C 1
ATOM 709 O O . GLY A 1 86 ? 0.284 5.725 3.514 1.00 83.50 86 GLY A O 1
ATOM 710 N N . ALA A 1 87 ? -0.055 4.944 1.447 1.00 88.06 87 ALA A N 1
ATOM 711 C CA . ALA A 1 87 ? -1.500 4.756 1.604 1.00 88.06 87 ALA A CA 1
ATOM 712 C C . ALA A 1 87 ? -1.862 3.664 2.627 1.00 88.06 87 ALA A C 1
ATOM 714 O O . ALA A 1 87 ? -2.927 3.702 3.244 1.00 88.06 87 ALA A O 1
ATOM 715 N N . HIS A 1 88 ? -1.012 2.653 2.791 1.00 86.62 88 HIS A N 1
ATOM 716 C CA . HIS A 1 88 ? -1.173 1.625 3.813 1.00 86.62 88 HIS A CA 1
ATOM 717 C C . HIS A 1 88 ? -0.943 2.193 5.225 1.00 86.62 88 HIS A C 1
ATOM 719 O O . HIS A 1 88 ? -1.756 1.945 6.119 1.00 86.62 88 HIS A O 1
ATOM 725 N N . LEU A 1 89 ? 0.095 3.020 5.396 1.00 85.00 89 LEU A N 1
ATOM 726 C CA . LEU A 1 89 ? 0.371 3.737 6.644 1.00 85.00 89 LEU A CA 1
ATOM 727 C C . LEU A 1 89 ? -0.710 4.776 6.975 1.00 85.00 89 LEU A C 1
ATOM 729 O O . LEU A 1 89 ? -1.177 4.816 8.110 1.00 85.00 89 LEU A O 1
ATOM 733 N N . ASP A 1 90 ? -1.157 5.564 5.992 1.00 80.00 90 ASP A N 1
ATOM 734 C CA . ASP A 1 90 ? -2.208 6.576 6.178 1.00 80.00 90 ASP A CA 1
ATOM 735 C C . ASP A 1 90 ? -3.526 5.947 6.646 1.00 80.00 90 ASP A C 1
ATOM 737 O O . ASP A 1 90 ? -4.136 6.399 7.614 1.00 80.00 90 ASP A O 1
ATOM 741 N N . ARG A 1 91 ? -3.935 4.830 6.028 1.00 80.75 91 ARG A N 1
ATOM 742 C CA . ARG A 1 91 ? -5.119 4.078 6.470 1.00 80.75 91 ARG A CA 1
ATOM 743 C C . ARG A 1 91 ? -5.002 3.620 7.919 1.00 80.75 91 ARG A C 1
ATOM 745 O O . ARG A 1 91 ? -5.993 3.668 8.644 1.00 80.75 91 ARG A O 1
ATOM 752 N N . LYS A 1 92 ? -3.806 3.214 8.358 1.00 80.69 92 LYS A N 1
ATOM 753 C CA . LYS A 1 92 ? -3.605 2.821 9.752 1.00 80.69 92 LYS A CA 1
ATOM 754 C C . LYS A 1 92 ? -3.637 4.005 10.702 1.00 80.69 92 LYS A C 1
ATOM 756 O O . LYS A 1 92 ? -4.240 3.890 11.763 1.00 80.69 92 LYS A O 1
ATOM 761 N N . ALA A 1 93 ? -3.025 5.123 10.325 1.00 73.56 93 ALA A N 1
ATOM 762 C CA . ALA A 1 93 ? -3.071 6.344 11.116 1.00 73.56 93 ALA A CA 1
ATOM 763 C C . ALA A 1 93 ? -4.521 6.785 11.355 1.00 73.56 93 ALA A C 1
ATOM 765 O O . ALA A 1 93 ? -4.895 7.025 12.497 1.00 73.56 93 ALA A O 1
ATOM 766 N N . ARG A 1 94 ? -5.364 6.778 10.313 1.00 75.44 94 ARG A N 1
ATOM 767 C CA . ARG A 1 94 ? -6.801 7.078 10.440 1.00 75.44 94 ARG A CA 1
ATOM 768 C C . ARG A 1 94 ? -7.519 6.098 11.359 1.00 75.44 94 ARG A C 1
ATOM 770 O O . ARG A 1 94 ? -8.209 6.526 12.269 1.00 75.44 94 ARG A O 1
ATOM 777 N N . GLN A 1 95 ? -7.291 4.796 11.180 1.00 76.12 95 GLN A N 1
ATOM 778 C CA . GLN A 1 95 ? -7.896 3.783 12.046 1.00 76.12 95 GLN A CA 1
ATOM 779 C C . GLN A 1 95 ? -7.495 3.966 13.517 1.00 76.12 95 GLN A C 1
ATOM 781 O O . GLN A 1 95 ? -8.324 3.768 14.394 1.00 76.12 95 GLN A O 1
ATOM 786 N N . LEU A 1 96 ? -6.237 4.323 13.797 1.00 70.81 96 LEU A N 1
ATOM 787 C CA . LEU A 1 96 ? -5.785 4.598 15.161 1.00 70.81 96 LEU A CA 1
ATOM 788 C C . LEU A 1 96 ? -6.420 5.867 15.714 1.00 70.81 96 LEU A C 1
ATOM 790 O O . LEU A 1 96 ? -6.880 5.833 16.846 1.00 70.81 96 LEU A O 1
ATOM 794 N N . LEU A 1 97 ? -6.484 6.940 14.920 1.00 70.06 97 LEU A N 1
ATOM 795 C CA . LEU A 1 97 ? -7.122 8.197 15.314 1.00 70.06 97 LEU A CA 1
ATOM 796 C C . LEU A 1 97 ? -8.604 7.996 15.655 1.00 70.06 97 LEU A C 1
ATOM 798 O O . LEU A 1 97 ? -9.043 8.460 16.703 1.00 70.06 97 LEU A O 1
ATOM 802 N N . ASP A 1 98 ? -9.330 7.234 14.836 1.00 68.75 98 ASP A N 1
ATOM 803 C CA . ASP A 1 98 ? -10.733 6.869 15.069 1.00 68.75 98 ASP A CA 1
ATOM 804 C C . ASP A 1 98 ? -10.922 5.937 16.286 1.00 68.75 98 ASP A C 1
ATOM 806 O O . ASP A 1 98 ? -12.008 5.875 16.861 1.00 68.75 98 ASP A O 1
ATOM 810 N N . GLN A 1 99 ? -9.882 5.187 16.67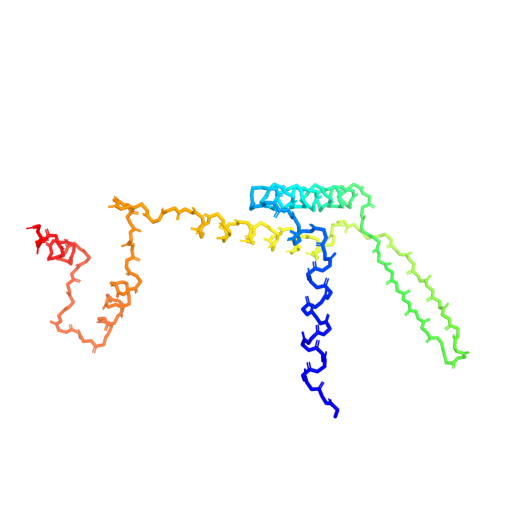4 1.00 55.56 99 GLN A N 1
ATOM 811 C CA . GLN A 1 99 ? -9.878 4.292 17.840 1.00 55.56 99 GLN A CA 1
ATOM 812 C C . GLN A 1 99 ? -9.377 4.965 19.120 1.00 55.56 99 GLN A C 1
ATOM 814 O O . GLN A 1 99 ? -9.621 4.441 20.209 1.00 55.56 99 GLN A O 1
ATOM 819 N N . THR A 1 100 ? -8.681 6.099 19.021 1.00 47.62 100 THR A N 1
ATOM 820 C CA . THR A 1 100 ? -8.341 6.910 20.188 1.00 47.62 100 THR A CA 1
ATOM 821 C C . THR A 1 100 ? -9.648 7.427 20.784 1.00 47.62 100 THR A C 1
ATOM 823 O O . THR A 1 100 ? -10.363 8.157 20.094 1.00 47.62 100 THR A O 1
ATOM 826 N N . PRO A 1 101 ? -9.993 7.093 22.043 1.00 43.88 101 PRO A N 1
ATOM 827 C CA . PRO A 1 101 ? -11.035 7.841 22.725 1.00 43.88 101 PRO A CA 1
ATOM 828 C C . PRO A 1 101 ? -10.635 9.315 22.654 1.00 43.88 101 PRO A C 1
ATOM 830 O O . PRO A 1 101 ? -9.466 9.643 22.881 1.00 43.88 101 PRO A O 1
ATOM 833 N N . ILE A 1 102 ? -11.578 10.189 22.293 1.00 46.38 102 ILE A N 1
ATOM 834 C CA . ILE A 1 102 ? -11.399 11.628 22.478 1.00 46.38 102 ILE A CA 1
ATOM 835 C C . ILE A 1 102 ? -11.058 11.774 23.957 1.00 46.38 102 ILE A C 1
ATOM 837 O O . ILE A 1 102 ? -11.907 11.542 24.813 1.00 46.38 102 ILE A O 1
ATOM 841 N N . SER A 1 103 ? -9.785 12.027 24.255 1.00 41.16 103 SER A N 1
ATOM 842 C CA . SER A 1 103 ? -9.348 12.273 25.617 1.00 41.16 103 SER A CA 1
ATOM 843 C C . SER A 1 103 ? -10.174 13.448 26.115 1.00 41.16 103 SER A C 1
ATOM 845 O O . SER A 1 103 ? -10.044 14.552 25.583 1.00 41.16 103 SER A O 1
ATOM 847 N N . GLU A 1 104 ? -11.014 13.214 27.123 1.00 44.22 104 GLU A N 1
ATOM 848 C CA . GLU A 1 104 ? -11.832 14.227 27.804 1.00 44.22 104 GLU A CA 1
ATOM 849 C C . GLU A 1 104 ? -10.991 15.335 28.482 1.00 44.22 104 GLU A C 1
ATOM 851 O O . GLU A 1 104 ? -11.523 16.141 29.234 1.00 44.22 104 GLU A O 1
ATOM 856 N N . GLY A 1 105 ? -9.686 15.442 28.211 1.00 44.38 105 GLY A N 1
ATOM 857 C CA . GLY A 1 105 ? -8.834 16.489 28.774 1.00 44.38 105 GLY A CA 1
ATOM 858 C C . GLY A 1 105 ? -7.683 16.973 27.895 1.00 44.38 105 GLY A C 1
ATOM 859 O O . GLY A 1 105 ? -6.764 17.592 28.421 1.00 44.38 105 GLY A O 1
ATOM 860 N N . GLY A 1 106 ? -7.664 16.709 26.585 1.00 42.19 106 GLY A N 1
ATOM 861 C CA . GLY A 1 106 ? -6.498 17.073 25.773 1.00 42.19 106 GLY A CA 1
ATOM 862 C C . GLY A 1 106 ? -6.822 17.417 24.333 1.00 42.19 106 GLY A C 1
ATOM 863 O O . GLY A 1 106 ? -6.821 16.540 23.478 1.00 42.19 106 GLY A O 1
ATOM 864 N N . ASN A 1 107 ? -7.007 18.711 24.068 1.00 45.81 107 ASN A N 1
ATOM 865 C CA . ASN A 1 107 ? -7.010 19.304 22.732 1.00 45.81 107 ASN A CA 1
ATOM 866 C C . ASN A 1 107 ? -8.038 18.706 21.764 1.00 45.81 107 ASN A C 1
ATOM 868 O O . ASN A 1 107 ? -7.716 18.315 20.641 1.00 45.81 107 ASN A O 1
ATOM 872 N N . VAL A 1 108 ? -9.315 18.802 22.138 1.00 44.03 108 VAL A N 1
ATOM 873 C CA . VAL A 1 108 ? -10.325 19.135 21.131 1.00 44.03 108 VAL A CA 1
ATOM 874 C C . VAL A 1 108 ? -10.002 20.558 20.680 1.00 44.03 108 VAL A C 1
ATOM 876 O O . VAL A 1 108 ? -10.541 21.537 21.190 1.00 44.03 108 VAL A O 1
ATOM 879 N N . VAL A 1 109 ? -9.069 20.692 19.735 1.00 49.56 109 VAL A N 1
ATOM 880 C CA . VAL A 1 109 ? -9.046 21.870 18.874 1.00 49.56 109 VAL A CA 1
ATOM 881 C C . VAL A 1 109 ? -10.338 21.764 18.084 1.00 49.56 109 VAL A C 1
ATOM 883 O O . VAL A 1 109 ? -10.414 21.105 17.048 1.00 49.56 109 VAL A O 1
ATOM 886 N N . ASN A 1 110 ? -11.389 22.312 18.690 1.00 45.53 110 ASN A N 1
ATOM 887 C CA . ASN A 1 110 ? -12.715 22.438 18.138 1.00 45.53 110 ASN A CA 1
ATOM 888 C C . ASN A 1 110 ? -12.530 22.988 16.729 1.00 45.53 110 ASN A C 1
ATOM 890 O O . ASN A 1 110 ? -12.131 24.137 16.541 1.00 45.53 110 ASN A O 1
ATOM 894 N N . VAL A 1 111 ? -12.777 22.153 15.723 1.00 51.25 111 VAL A N 1
ATOM 895 C CA . VAL A 1 111 ? -12.702 22.560 14.316 1.00 51.25 111 VAL A CA 1
ATOM 896 C C . VAL A 1 111 ? -13.649 23.750 14.068 1.00 51.25 111 VAL A C 1
ATOM 898 O O . VAL A 1 111 ? -13.406 24.545 13.165 1.00 51.25 111 VAL A O 1
ATOM 901 N N . SER A 1 112 ? -14.663 23.942 14.925 1.00 52.31 112 SER A N 1
ATOM 902 C CA . SER A 1 112 ? -15.469 25.165 15.012 1.00 52.31 112 SER A CA 1
ATOM 903 C C . SER A 1 112 ? -14.692 26.393 15.503 1.00 52.31 112 SER A C 1
ATOM 905 O O . SER A 1 112 ? -14.771 27.422 14.857 1.00 52.31 112 SER A O 1
ATOM 907 N N . VAL A 1 113 ? -13.872 26.301 16.554 1.00 53.50 113 VAL A N 1
ATOM 908 C CA . VAL A 1 113 ? -13.093 27.437 17.093 1.00 53.50 113 VAL A CA 1
ATOM 909 C C . VAL A 1 113 ? -12.018 27.905 16.109 1.00 53.50 113 VAL A C 1
ATOM 911 O O . VAL A 1 113 ? -11.817 29.105 15.943 1.00 53.50 113 VAL A O 1
ATOM 914 N N . VAL A 1 114 ? -11.363 26.984 15.391 1.00 54.88 114 VAL A N 1
ATOM 915 C CA . VAL A 1 114 ? -10.415 27.352 14.318 1.00 54.88 114 VAL A CA 1
ATOM 916 C C . VAL A 1 114 ? -11.147 27.969 13.126 1.00 54.88 114 VAL A C 1
ATOM 918 O O . VAL A 1 114 ? -10.660 28.935 12.543 1.00 54.88 114 VAL A O 1
ATOM 921 N N . ARG A 1 115 ? -12.330 27.451 12.776 1.00 53.59 115 ARG A N 1
ATOM 922 C CA . ARG A 1 115 ? -13.188 28.033 11.736 1.00 53.59 115 ARG A CA 1
ATOM 923 C C . ARG A 1 115 ? -13.661 29.441 12.112 1.00 53.59 115 ARG A C 1
ATOM 925 O O . ARG A 1 115 ? -13.641 30.314 11.251 1.00 53.59 115 ARG A O 1
ATOM 932 N N . ASP A 1 116 ? -14.028 29.667 13.368 1.00 55.50 116 ASP A N 1
ATOM 933 C CA . ASP A 1 116 ? -14.518 30.955 13.863 1.00 55.50 116 ASP A CA 1
ATOM 934 C C . ASP A 1 116 ? -13.377 31.976 14.004 1.00 55.50 116 ASP A C 1
ATOM 936 O O . ASP A 1 116 ? -13.553 33.141 13.651 1.00 55.50 116 ASP A O 1
ATOM 940 N N . PHE A 1 117 ? -12.174 31.540 14.401 1.00 56.22 117 PHE A N 1
ATOM 941 C CA . PHE A 1 117 ? -10.965 32.373 14.384 1.00 56.22 117 PHE A CA 1
ATOM 942 C C . PHE A 1 117 ? -10.562 32.772 12.958 1.00 56.22 117 PHE A C 1
ATOM 944 O O . PHE A 1 117 ? -10.318 33.946 12.683 1.00 56.22 117 PHE A O 1
ATOM 951 N N . LEU A 1 118 ? -10.538 31.820 12.019 1.00 58.97 118 LEU A N 1
ATOM 952 C CA . LEU A 1 118 ? -10.246 32.110 10.611 1.00 58.97 118 LEU A CA 1
ATOM 953 C C . LEU A 1 118 ? -11.340 32.973 9.958 1.00 58.97 118 LEU A C 1
ATOM 955 O O . LEU A 1 118 ? -11.022 33.770 9.083 1.00 58.97 118 LEU A O 1
ATOM 959 N N . GLY A 1 119 ? -12.593 32.874 10.419 1.00 57.19 119 GLY A N 1
ATOM 960 C CA . GLY A 1 119 ? -13.715 33.724 10.005 1.00 57.19 119 GLY A CA 1
ATOM 96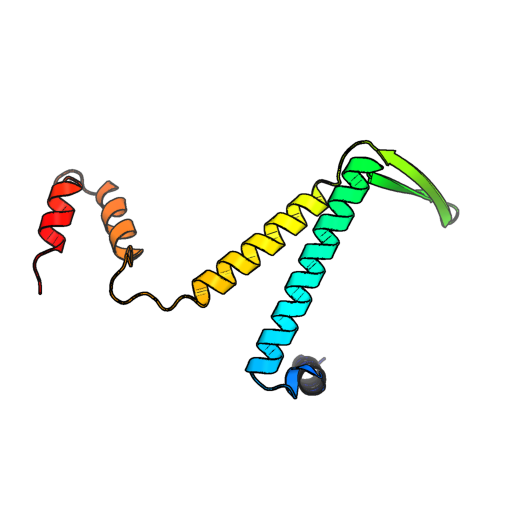1 C C . GLY A 1 119 ? -13.627 35.182 10.477 1.00 57.19 119 GLY A C 1
ATOM 962 O O . GLY A 1 119 ? -14.320 36.041 9.933 1.00 57.19 119 GLY A O 1
ATOM 963 N N . GLN A 1 120 ? -12.726 35.515 11.413 1.00 51.62 120 GLN A N 1
ATOM 964 C CA . GLN A 1 120 ? -12.409 36.912 11.757 1.00 51.62 120 GLN A CA 1
ATOM 965 C C . GLN A 1 120 ? -11.680 37.658 10.623 1.00 51.62 120 GLN A C 1
ATOM 967 O O . GLN A 1 120 ? -11.422 38.864 10.726 1.00 51.62 120 GLN A O 1
ATOM 972 N N . SER A 1 121 ? -11.343 36.976 9.520 1.00 52.47 121 SER A N 1
ATOM 973 C CA . SER A 1 121 ? -10.830 37.617 8.307 1.00 52.47 121 SER A CA 1
ATOM 974 C C . SER A 1 121 ? -11.783 38.672 7.743 1.00 52.47 121 SER A C 1
ATOM 976 O O . SER A 1 121 ? -11.304 39.623 7.124 1.00 52.47 121 SER A O 1
ATOM 978 N N . ASP A 1 122 ? -13.087 38.550 8.017 1.00 53.41 122 ASP A N 1
ATOM 979 C CA . ASP A 1 122 ? -14.137 39.316 7.340 1.00 53.41 122 ASP A CA 1
ATOM 980 C C . ASP A 1 122 ? -14.615 40.564 8.116 1.00 53.41 122 ASP A C 1
ATOM 982 O O . ASP A 1 122 ? -15.375 41.367 7.577 1.00 53.41 122 ASP A O 1
ATOM 986 N N . ALA A 1 123 ? -14.144 40.793 9.352 1.00 56.16 123 ALA A N 1
ATOM 987 C CA . ALA A 1 123 ? -14.524 41.954 10.171 1.00 56.16 123 ALA A CA 1
ATOM 988 C C . ALA A 1 123 ? -13.303 42.603 10.873 1.00 56.16 123 ALA A C 1
ATOM 990 O O . ALA A 1 123 ? -12.913 42.195 11.967 1.00 56.16 123 ALA A O 1
ATOM 991 N N . PRO A 1 124 ? -12.684 43.645 10.284 1.00 50.59 124 PRO A N 1
ATOM 992 C CA . PRO A 1 124 ? -11.396 44.187 10.738 1.00 50.59 124 PRO A CA 1
ATOM 993 C C . PRO A 1 124 ? -11.420 44.966 12.068 1.00 50.59 124 PRO A C 1
ATOM 995 O O . PRO A 1 124 ? -10.356 45.333 12.558 1.00 50.59 124 PRO A O 1
ATOM 998 N N . ALA A 1 125 ? -12.588 45.223 12.666 1.00 54.03 125 ALA A N 1
ATOM 999 C CA . ALA A 1 125 ? -12.717 46.086 13.848 1.00 54.03 125 ALA A CA 1
ATOM 1000 C C . ALA A 1 125 ? -12.659 45.353 15.207 1.00 54.03 125 ALA A C 1
ATOM 1002 O O . ALA A 1 125 ? -12.616 46.017 16.238 1.00 54.03 125 ALA A O 1
ATOM 1003 N N . ALA A 1 126 ? -12.645 44.015 15.232 1.00 55.06 126 ALA A N 1
ATOM 1004 C CA . ALA A 1 126 ? -12.693 43.226 16.472 1.00 55.06 126 ALA A CA 1
ATOM 1005 C C . ALA A 1 126 ? -11.694 42.054 16.473 1.00 55.06 126 ALA A C 1
ATOM 1007 O O . ALA A 1 126 ? -11.996 40.962 16.946 1.00 55.06 126 ALA A O 1
ATOM 1008 N N . ARG A 1 127 ? -10.500 42.267 15.905 1.00 57.34 127 ARG A N 1
ATOM 1009 C CA . ARG A 1 127 ? -9.430 41.262 15.923 1.00 57.34 127 ARG A CA 1
ATOM 1010 C C . ARG A 1 127 ? -8.809 41.197 17.310 1.00 57.34 127 ARG A C 1
ATOM 1012 O O . ARG A 1 127 ? -8.012 42.057 17.675 1.00 57.34 127 ARG A O 1
ATOM 1019 N N . LEU A 1 128 ? -9.179 40.171 18.061 1.00 58.38 128 LEU A N 1
ATOM 1020 C CA . LEU A 1 128 ? -8.487 39.804 19.287 1.00 58.38 128 LEU A CA 1
ATOM 1021 C C . LEU A 1 128 ? -7.150 39.158 18.910 1.00 58.38 128 LEU A C 1
ATOM 1023 O O . LEU A 1 128 ? -7.067 38.401 17.938 1.00 58.38 128 LEU A O 1
ATOM 1027 N N . SER A 1 129 ? -6.084 39.467 19.648 1.00 61.81 129 SER A N 1
ATOM 1028 C CA . SER A 1 129 ? -4.842 38.702 19.516 1.00 61.81 129 SER A CA 1
ATOM 1029 C C . SER A 1 129 ? -5.074 37.252 19.963 1.00 61.81 129 SER A C 1
ATOM 1031 O O . SER A 1 129 ? -6.007 36.956 20.711 1.00 61.81 129 SER A O 1
ATOM 1033 N N . ALA A 1 130 ? -4.210 36.334 19.522 1.00 54.69 130 ALA A N 1
ATOM 1034 C CA . ALA A 1 130 ? -4.294 34.927 19.921 1.00 54.69 130 ALA A CA 1
ATOM 1035 C C . ALA A 1 130 ? -4.263 34.748 21.454 1.00 54.69 130 ALA A C 1
ATOM 1037 O O . ALA A 1 130 ? -4.899 33.844 21.986 1.00 54.69 130 ALA A O 1
ATOM 1038 N N . GLU A 1 131 ? -3.566 35.639 22.164 1.00 57.62 131 GLU A N 1
ATOM 1039 C CA . GLU A 1 131 ? -3.506 35.662 23.628 1.00 57.62 131 GLU A CA 1
ATOM 1040 C C . GLU A 1 131 ? -4.833 36.135 24.243 1.00 57.62 131 GLU A C 1
ATOM 1042 O O . GLU A 1 131 ? -5.377 35.455 25.109 1.00 57.62 131 GLU A O 1
ATOM 1047 N N . GLN A 1 132 ? -5.420 37.223 23.728 1.00 62.75 132 GLN A N 1
ATOM 1048 C CA . GLN A 1 132 ? -6.705 37.759 24.205 1.00 62.75 132 GLN A CA 1
ATOM 1049 C C . GLN A 1 132 ? -7.873 36.789 23.986 1.00 62.75 132 GLN A C 1
ATOM 1051 O O . GLN A 1 132 ? -8.787 36.710 24.802 1.00 62.75 132 GLN A O 1
ATOM 1056 N N . TRP A 1 133 ? -7.838 36.026 22.893 1.00 58.25 133 TRP A N 1
ATOM 1057 C CA . TRP A 1 133 ? -8.838 34.998 22.610 1.00 58.25 133 TRP A CA 1
ATOM 1058 C C . TRP A 1 133 ? -8.785 33.843 23.616 1.00 58.25 133 TRP A C 1
ATOM 1060 O O . TRP A 1 133 ? -9.820 33.377 24.093 1.00 58.25 133 TRP A O 1
ATOM 1070 N N . ASN A 1 134 ? -7.576 33.400 23.968 1.00 55.56 134 ASN A N 1
ATOM 1071 C CA . ASN A 1 134 ? -7.380 32.313 24.924 1.00 55.56 134 ASN A CA 1
ATOM 1072 C C . ASN A 1 134 ? -7.806 32.708 26.343 1.00 55.56 134 ASN A C 1
ATOM 1074 O O . ASN A 1 134 ? -8.354 31.876 27.060 1.00 55.56 134 ASN A O 1
ATOM 1078 N N . GLU A 1 135 ? -7.605 33.967 26.735 1.00 63.34 135 GLU A N 1
ATOM 1079 C CA . GLU A 1 135 ? -8.084 34.486 28.022 1.00 63.34 135 GLU A CA 1
ATOM 1080 C C . GLU A 1 135 ? -9.613 34.566 28.078 1.00 63.34 135 GLU A C 1
ATOM 1082 O O . GLU A 1 135 ? -10.218 34.222 29.092 1.00 63.34 135 GLU A O 1
ATOM 1087 N N . GLN A 1 136 ? -10.253 34.967 26.979 1.00 59.88 136 GLN A N 1
ATOM 1088 C CA . GLN A 1 136 ? -11.705 35.111 26.928 1.00 59.88 136 GLN A CA 1
ATOM 1089 C C . GLN A 1 136 ? -12.440 33.762 26.863 1.00 59.88 136 GLN A C 1
ATOM 1091 O O . GLN A 1 136 ? -13.541 33.644 27.392 1.00 59.88 136 GLN A O 1
ATOM 1096 N N . ALA A 1 137 ? -11.831 32.734 26.264 1.00 52.50 137 ALA A N 1
ATOM 1097 C CA . ALA A 1 137 ? -12.383 31.378 26.211 1.00 52.50 137 ALA A CA 1
ATOM 1098 C C . ALA A 1 137 ? -12.195 30.574 27.516 1.00 52.50 137 ALA A C 1
ATOM 1100 O O . ALA A 1 137 ? -12.807 29.520 27.672 1.00 52.50 137 ALA A O 1
ATOM 1101 N N . ALA A 1 138 ? -11.348 31.043 28.439 1.00 47.62 138 ALA A N 1
ATOM 1102 C CA . ALA A 1 138 ? -11.031 30.349 29.689 1.00 47.62 138 ALA A CA 1
ATOM 1103 C C . ALA A 1 138 ? -11.978 30.680 30.863 1.00 47.62 138 ALA A C 1
ATOM 1105 O O . ALA A 1 138 ? -11.818 30.107 31.941 1.00 47.62 138 ALA A O 1
ATOM 1106 N N . ILE A 1 139 ? -12.956 31.576 30.685 1.00 41.72 139 ILE A N 1
ATOM 1107 C CA . ILE A 1 139 ? -13.965 31.895 31.707 1.00 41.72 139 ILE A CA 1
ATOM 1108 C C . ILE A 1 139 ? -15.293 31.243 31.317 1.00 41.72 139 ILE A C 1
ATOM 1110 O O . ILE A 1 139 ? -16.081 31.831 30.587 1.00 41.72 139 ILE A O 1
ATOM 1114 N N . ASP A 1 140 ? -15.480 30.008 31.774 1.00 37.09 140 ASP A N 1
ATOM 1115 C CA . ASP A 1 140 ? -16.741 29.461 32.298 1.00 37.09 140 ASP A CA 1
ATOM 1116 C C . ASP A 1 140 ? -16.451 28.016 32.747 1.00 37.09 140 ASP A C 1
ATOM 1118 O O . ASP A 1 140 ? -16.466 27.072 31.953 1.00 37.09 140 ASP A O 1
ATOM 1122 N N . VAL A 1 141 ? -16.095 27.880 34.032 1.00 37.00 141 VAL A N 1
ATOM 1123 C CA . VAL A 1 141 ? -16.059 26.613 34.788 1.00 37.00 141 VAL A CA 1
ATOM 1124 C C . VAL A 1 141 ? -17.364 26.480 35.554 1.00 37.00 141 VAL A C 1
ATOM 1126 O O . VAL A 1 141 ? -17.753 27.486 36.191 1.00 37.00 141 VAL A O 1
#